Protein AF-A0A662IW12-F1 (afdb_monomer)

Radius of gyration: 34.51 Å; Cα contacts (8 Å, |Δi|>4): 141; chains: 1; bounding box: 74×24×96 Å

Mean predicted aligned error: 15.16 Å

Nearest PDB structures (foldseek):
  6fqa-assembly1_A  TM=5.306E-01  e=7.368E-01  Acinetobacter baumannii
  5axh-assembly1_A  TM=5.923E-01  e=1.176E+00  Thermoanaerobacter pseudethanolicus ATCC 33223
  8dhe-assembly1_C  TM=5.145E-01  e=1.322E+00  Tannerella forsythia
  5axg-assembly1_A  TM=5.971E-01  e=2.110E+00  Thermoanaerobacter pseudethanolicus ATCC 33223
  3wnk-assembly1_A  TM=4.575E-01  e=2.996E+00  Niallia circulans

Secondary structure (DSSP, 8-state):
-HHHHHHHHHHHHHHHHHHHHHHHHHHHHHHHHHHHHHHHHHHHS-----TT-----EEEEEE-TTS-EEEEEE--SSSPEEEEEEEEE-TTS-EEEEEEEEEEE-TT-EEEEEE-HHHHHHHHHTT-S---

Sequence (132 aa):
MTLFKELSELCLAKAVSNIIAILILIAIVLSAAVVFHYFVANYTQGPSKPKGMGVLPIDAYAITCGGGLVIYARNVEDYTMHVDTYYLLSGGGCLIMSRSVNQSVDPGGVVKVIIPQLFIRRLLATGHLTAS

Structure (mmCIF, N/CA/C/O backbone):
data_AF-A0A662IW12-F1
#
_entry.id   AF-A0A662IW12-F1
#
loop_
_atom_site.group_PDB
_atom_site.id
_atom_site.type_symbol
_atom_site.label_atom_id
_atom_site.label_alt_id
_atom_site.label_comp_id
_atom_site.label_asym_id
_atom_site.label_entity_id
_atom_site.label_seq_id
_atom_site.pdbx_PDB_ins_code
_atom_site.Cartn_x
_atom_site.Cartn_y
_atom_site.Cartn_z
_atom_site.occupancy
_atom_site.B_iso_or_equiv
_atom_site.auth_seq_id
_atom_site.auth_comp_id
_atom_site.auth_asym_id
_atom_site.auth_atom_id
_atom_site.pdbx_PDB_model_num
ATOM 1 N N . MET A 1 1 ? -46.590 11.022 72.531 1.00 58.12 1 MET A N 1
ATOM 2 C CA . MET A 1 1 ? -46.610 10.014 71.443 1.00 58.12 1 MET A CA 1
ATOM 3 C C . MET A 1 1 ? -46.443 10.640 70.051 1.00 58.12 1 MET A C 1
ATOM 5 O O . MET A 1 1 ? -45.842 10.017 69.193 1.00 58.12 1 MET A O 1
ATOM 9 N N . THR A 1 2 ? -46.885 11.883 69.836 1.00 61.09 2 THR A N 1
ATOM 10 C CA . THR A 1 2 ? -46.712 12.661 68.589 1.00 61.09 2 THR A CA 1
ATOM 11 C C . THR A 1 2 ? -45.273 13.126 68.322 1.00 61.09 2 THR A C 1
ATOM 13 O O . THR A 1 2 ? -44.799 13.037 67.198 1.00 61.09 2 THR A O 1
ATOM 16 N N . LEU A 1 3 ? -44.533 13.523 69.361 1.00 59.56 3 LEU A N 1
ATOM 17 C CA . LEU A 1 3 ? -43.172 14.078 69.244 1.00 59.56 3 LEU A CA 1
ATOM 18 C C . LEU A 1 3 ? -42.119 13.061 68.748 1.00 59.56 3 LEU A C 1
ATOM 20 O O . LEU A 1 3 ? -41.189 13.422 68.039 1.00 59.56 3 LEU A O 1
ATOM 24 N N . PHE A 1 4 ? -42.294 11.774 69.070 1.00 63.16 4 PHE A N 1
ATOM 25 C CA . PHE A 1 4 ? -41.412 10.693 68.604 1.00 63.16 4 PHE A CA 1
ATOM 26 C C . PHE A 1 4 ? -41.645 10.355 67.121 1.00 63.16 4 PHE A C 1
ATOM 28 O O . PHE A 1 4 ? -40.726 9.933 66.426 1.00 63.16 4 PHE A O 1
ATOM 35 N N . LYS A 1 5 ? -42.870 10.586 66.629 1.00 61.72 5 LYS A N 1
ATOM 36 C CA . LYS A 1 5 ? -43.257 10.355 65.235 1.00 61.72 5 LYS A CA 1
ATOM 37 C C . LYS A 1 5 ? -42.641 11.419 64.316 1.00 61.72 5 LYS A C 1
ATOM 39 O O . LYS A 1 5 ? -41.970 11.063 63.356 1.00 61.72 5 LYS A O 1
ATOM 44 N N . GLU A 1 6 ? -42.737 12.692 64.701 1.00 60.72 6 GLU A N 1
ATOM 45 C CA . GLU A 1 6 ? -42.079 13.829 64.027 1.00 60.72 6 GLU A CA 1
ATOM 46 C C . GLU A 1 6 ? -40.548 13.661 63.945 1.00 60.72 6 GLU A C 1
ATOM 48 O O . GLU A 1 6 ? -39.945 13.839 62.888 1.00 60.72 6 GLU A O 1
ATOM 53 N N . LEU A 1 7 ? -39.909 13.232 65.043 1.00 60.41 7 LEU A N 1
ATOM 54 C CA . LEU A 1 7 ? -38.463 12.968 65.077 1.00 60.41 7 LEU A CA 1
ATOM 55 C C . LEU A 1 7 ? -38.055 11.799 64.169 1.00 60.41 7 LEU A C 1
ATOM 57 O O . LEU A 1 7 ? -37.002 11.850 63.530 1.00 60.41 7 LEU A O 1
ATOM 61 N N . SER A 1 8 ? -38.887 10.754 64.098 1.00 61.28 8 SER A N 1
ATOM 62 C CA . SER A 1 8 ? -38.638 9.611 63.219 1.00 61.28 8 SER A CA 1
ATOM 63 C C . SER A 1 8 ? -38.759 9.982 61.740 1.00 61.28 8 SER A C 1
ATOM 65 O O . SER A 1 8 ? -37.897 9.586 60.959 1.00 61.28 8 SER A O 1
ATOM 67 N N . GLU A 1 9 ? -39.738 10.809 61.361 1.00 61.59 9 GLU A N 1
ATOM 68 C CA . GLU A 1 9 ? -39.915 11.244 59.970 1.00 61.59 9 GLU A CA 1
ATOM 69 C C . GLU A 1 9 ? -38.814 12.206 59.511 1.00 61.59 9 GLU A C 1
ATOM 71 O O . GLU A 1 9 ? -38.324 12.075 58.388 1.00 61.59 9 GLU A O 1
ATOM 76 N N . LEU A 1 10 ? -38.321 13.089 60.387 1.00 61.03 10 LEU A N 1
ATOM 77 C CA . LEU A 1 10 ? -37.163 13.941 60.085 1.00 61.03 10 LEU A CA 1
ATOM 78 C C . LEU A 1 10 ? -35.881 13.130 59.839 1.00 61.03 10 LEU A C 1
ATOM 80 O O . LEU A 1 10 ? -35.100 13.443 58.936 1.00 61.03 10 LEU A O 1
ATOM 84 N N . CYS A 1 11 ? -35.654 12.083 60.635 1.00 59.16 11 CYS A N 1
ATOM 85 C CA . CYS A 1 11 ? -34.485 11.217 60.489 1.00 59.16 11 CYS A CA 1
ATOM 86 C C . CYS A 1 11 ? -34.568 10.388 59.194 1.00 59.16 11 CYS A C 1
ATOM 88 O O . CYS A 1 11 ? -33.581 10.256 58.465 1.00 59.16 11 CYS A O 1
ATOM 90 N N . LEU A 1 12 ? -35.770 9.908 58.866 1.00 61.09 12 LEU A N 1
ATOM 91 C CA . LEU A 1 12 ? -36.054 9.146 57.652 1.00 61.09 12 LEU A CA 1
ATOM 92 C C . LEU A 1 12 ? -35.914 10.020 56.395 1.00 61.09 12 LEU A C 1
ATOM 94 O O . LEU A 1 12 ? -35.257 9.609 55.442 1.00 61.09 12 LEU A O 1
ATOM 98 N N . ALA A 1 13 ? -36.406 11.261 56.421 1.00 62.03 13 ALA A N 1
ATOM 99 C CA . ALA A 1 13 ? -36.228 12.225 55.333 1.00 62.03 13 ALA A CA 1
ATOM 100 C C . ALA A 1 13 ? -34.745 12.549 55.072 1.00 62.03 13 ALA A C 1
ATOM 102 O O . ALA A 1 13 ? -34.309 12.635 53.921 1.00 62.03 13 ALA A O 1
ATOM 103 N N . LYS A 1 14 ? -33.938 12.669 56.134 1.00 63.09 14 LYS A N 1
ATOM 104 C CA . LYS A 1 14 ? -32.495 12.931 56.026 1.00 63.09 14 LYS A CA 1
ATOM 105 C C . LYS A 1 14 ? -31.724 11.725 55.474 1.00 63.09 14 LYS A C 1
ATOM 107 O O . LYS A 1 14 ? -30.817 11.903 54.663 1.00 63.09 14 LYS A O 1
ATOM 112 N N . ALA A 1 15 ? -32.109 10.508 55.862 1.00 64.50 15 ALA A N 1
ATOM 113 C CA . ALA A 1 15 ? -31.533 9.273 55.332 1.00 64.50 15 ALA A CA 1
ATOM 114 C C . ALA A 1 15 ? -31.890 9.057 53.851 1.00 64.50 15 ALA A C 1
ATOM 116 O O . ALA A 1 15 ? -31.011 8.755 53.044 1.00 64.50 15 ALA A O 1
ATOM 117 N N . VAL A 1 16 ? -33.152 9.285 53.476 1.00 71.56 16 VAL A N 1
ATOM 118 C CA . VAL A 1 16 ? -33.630 9.174 52.088 1.00 71.56 16 VAL A CA 1
ATOM 119 C C . VAL A 1 16 ? -32.956 10.214 51.186 1.00 71.56 16 VAL A C 1
ATOM 121 O O . VAL A 1 16 ? -32.505 9.869 50.097 1.00 71.56 16 VAL A O 1
ATOM 124 N N . SER A 1 17 ? -32.789 11.453 51.660 1.00 76.00 17 SER A N 1
ATOM 125 C CA . SER A 1 17 ? -32.057 12.504 50.937 1.00 76.00 17 SER A CA 1
ATOM 126 C C . SER A 1 17 ? -30.603 12.111 50.646 1.00 76.00 17 SER A C 1
ATOM 128 O O . SER A 1 17 ? -30.125 12.267 49.522 1.00 76.00 17 SER A O 1
ATOM 130 N N . ASN A 1 18 ? -29.917 11.510 51.624 1.00 80.31 18 ASN A N 1
ATOM 131 C CA . ASN A 1 18 ? -28.533 11.072 51.448 1.00 80.31 18 ASN A CA 1
ATOM 132 C C . ASN A 1 18 ? -28.412 9.914 50.440 1.00 80.31 18 ASN A C 1
ATOM 134 O O . ASN A 1 18 ? -27.509 9.902 49.607 1.00 80.31 18 ASN A O 1
ATOM 138 N N . ILE A 1 19 ? -29.353 8.964 50.467 1.00 85.50 19 ILE A N 1
ATOM 139 C CA . ILE A 1 19 ? -29.391 7.847 49.511 1.00 85.50 19 ILE A CA 1
ATOM 140 C C . ILE A 1 19 ? -29.626 8.362 48.086 1.00 85.50 19 ILE A C 1
ATOM 142 O O . ILE A 1 19 ? -28.927 7.948 47.163 1.00 85.50 19 ILE A O 1
ATOM 146 N N . ILE A 1 20 ? -30.566 9.295 47.906 1.00 85.56 20 ILE A N 1
ATOM 147 C CA . ILE A 1 20 ? -30.862 9.891 46.595 1.00 85.56 20 ILE A CA 1
ATOM 148 C C . ILE A 1 20 ? -29.648 10.665 46.066 1.00 85.56 20 ILE A C 1
ATOM 150 O O . ILE A 1 20 ? -29.298 10.521 44.896 1.00 85.56 20 ILE A O 1
ATOM 154 N N . ALA A 1 21 ? -28.965 11.429 46.921 1.00 84.25 21 ALA A N 1
ATOM 155 C CA . ALA A 1 21 ? -27.759 12.161 46.540 1.00 84.25 21 ALA A CA 1
ATOM 156 C C . ALA A 1 21 ? -26.642 11.223 46.048 1.00 84.25 21 ALA A C 1
ATOM 158 O O . ALA A 1 21 ? -26.018 11.496 45.022 1.00 84.25 21 ALA A O 1
ATOM 159 N N . ILE A 1 22 ? -26.429 10.092 46.728 1.00 88.50 22 ILE A N 1
ATOM 160 C CA . ILE A 1 22 ? -25.451 9.074 46.314 1.00 88.50 22 ILE A CA 1
ATOM 161 C C . ILE A 1 22 ? -25.851 8.446 44.973 1.00 88.50 22 ILE A C 1
ATOM 163 O O . ILE A 1 22 ? -25.002 8.256 44.104 1.00 88.50 22 ILE A O 1
ATOM 167 N N . LEU A 1 23 ? -27.138 8.159 44.772 1.00 88.25 23 LEU A N 1
ATOM 168 C CA . LEU A 1 23 ? -27.630 7.558 43.530 1.00 88.25 23 LEU A CA 1
ATOM 169 C C . LEU A 1 23 ? -27.431 8.492 42.326 1.00 88.25 23 LEU A C 1
ATOM 171 O O . LEU A 1 23 ? -26.984 8.057 41.264 1.00 88.25 23 LEU A O 1
ATOM 175 N N . ILE A 1 24 ? -27.694 9.788 42.518 1.00 90.19 24 ILE A N 1
ATOM 176 C CA . ILE A 1 24 ? -27.443 10.828 41.512 1.00 90.19 24 ILE A CA 1
ATOM 177 C C . ILE A 1 24 ? -25.941 10.952 41.233 1.00 90.19 24 ILE A C 1
ATOM 179 O O . ILE A 1 24 ? -25.537 11.019 40.072 1.00 90.19 24 ILE A O 1
ATOM 183 N N . LEU A 1 25 ? -25.103 10.928 42.274 1.00 91.06 25 LEU A N 1
ATOM 184 C CA . LEU A 1 25 ? -23.648 10.982 42.124 1.00 91.06 25 LEU A CA 1
ATOM 185 C C . LEU A 1 25 ? -23.130 9.811 41.275 1.00 91.06 25 LEU A C 1
ATOM 187 O O . LEU A 1 25 ? -22.348 10.022 40.349 1.00 91.06 25 LEU A O 1
ATOM 191 N N . ILE A 1 26 ? -23.602 8.591 41.542 1.00 93.56 26 ILE A N 1
ATOM 192 C CA . ILE A 1 26 ? -23.225 7.394 40.777 1.00 93.56 26 ILE A CA 1
ATOM 193 C C . ILE A 1 26 ? -23.635 7.538 39.306 1.00 93.56 26 ILE A C 1
ATOM 195 O O . ILE A 1 26 ? -22.836 7.237 38.418 1.00 93.56 26 ILE A O 1
ATOM 199 N N . ALA A 1 27 ? -24.841 8.041 39.030 1.00 93.31 27 ALA A N 1
ATOM 200 C CA . ALA A 1 27 ? -25.311 8.254 37.661 1.00 93.31 27 ALA A CA 1
ATOM 201 C C . ALA A 1 27 ? -24.434 9.264 36.892 1.00 93.31 27 ALA A C 1
ATOM 203 O O . ALA A 1 27 ? -24.087 9.043 35.726 1.00 93.31 27 ALA A O 1
ATOM 204 N N . ILE A 1 28 ? -24.013 10.347 37.551 1.00 94.56 28 ILE A N 1
ATOM 205 C CA . ILE A 1 28 ? -23.120 11.350 36.954 1.00 94.56 28 ILE A CA 1
ATOM 206 C C . ILE A 1 28 ? -21.739 10.744 36.674 1.00 94.56 28 ILE A C 1
ATOM 208 O O . ILE A 1 28 ? -21.205 10.904 35.579 1.00 94.56 28 ILE A O 1
ATOM 212 N N . VAL A 1 29 ? -21.175 9.992 37.621 1.00 96.00 29 VAL A N 1
ATOM 213 C CA . VAL A 1 29 ? -19.861 9.353 37.442 1.00 96.00 29 VAL A CA 1
ATOM 214 C C . VAL A 1 29 ? -19.887 8.333 36.300 1.00 96.00 29 VAL A C 1
ATOM 216 O O . VAL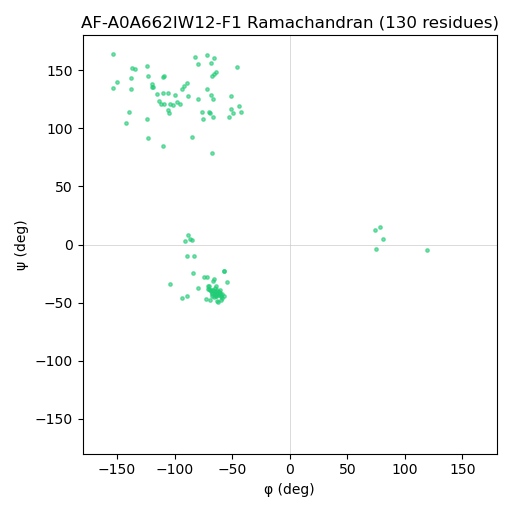 A 1 29 ? -18.975 8.319 35.475 1.00 96.00 29 VAL A O 1
ATOM 219 N N . LEU A 1 30 ? -20.941 7.519 36.200 1.00 95.62 30 LEU A N 1
ATOM 220 C CA . LEU A 1 30 ? -21.089 6.544 35.116 1.00 95.62 30 LEU A CA 1
ATOM 221 C C . LEU A 1 30 ? -21.206 7.217 33.746 1.00 95.62 30 LEU A C 1
ATOM 223 O O . LEU A 1 30 ? -20.541 6.798 32.800 1.00 95.62 30 LEU A O 1
ATOM 227 N N . SER A 1 31 ? -22.010 8.276 33.635 1.00 94.19 31 SER A N 1
ATOM 228 C CA . SER A 1 31 ? -22.150 9.008 32.370 1.00 94.19 31 SER A CA 1
ATOM 229 C C . SER A 1 31 ? -20.836 9.668 31.938 1.00 94.19 31 SER A C 1
ATOM 231 O O . SER A 1 31 ? -20.436 9.530 30.780 1.00 94.19 31 SER A O 1
ATOM 233 N N . ALA A 1 32 ? -20.108 10.289 32.871 1.00 93.50 32 ALA A N 1
ATOM 234 C CA . ALA A 1 32 ? -18.781 10.841 32.607 1.00 93.50 32 ALA A CA 1
ATOM 235 C C . ALA A 1 32 ? -17.776 9.759 32.171 1.00 93.50 32 ALA A C 1
ATOM 237 O O . ALA A 1 32 ? -17.026 9.968 31.217 1.00 93.50 32 ALA A O 1
ATOM 238 N N . ALA A 1 33 ? -17.790 8.588 32.816 1.00 94.38 33 ALA A N 1
ATOM 239 C CA . ALA A 1 33 ? -16.904 7.476 32.478 1.00 94.38 33 ALA A CA 1
ATOM 240 C C . ALA A 1 33 ? -17.141 6.948 31.053 1.00 94.38 33 ALA A C 1
ATOM 242 O O . ALA A 1 33 ? -16.178 6.686 30.331 1.00 94.38 33 ALA A O 1
ATOM 243 N N . VAL A 1 34 ? -18.402 6.841 30.619 1.00 94.00 34 VAL A N 1
ATOM 244 C CA . VAL A 1 34 ? -18.739 6.415 29.250 1.00 94.00 34 VAL A CA 1
ATOM 245 C C . VAL A 1 34 ? -18.212 7.420 28.227 1.00 94.00 34 VAL A C 1
ATOM 247 O O . VAL A 1 34 ? -17.524 7.030 27.285 1.00 94.00 34 VAL A O 1
ATOM 250 N N . VAL A 1 35 ? -18.471 8.716 28.429 1.00 93.56 35 VAL A N 1
ATOM 251 C CA . VAL A 1 35 ? -17.979 9.774 27.529 1.00 93.56 35 VAL A CA 1
ATOM 252 C C . VAL A 1 35 ? -16.451 9.761 27.455 1.00 93.56 35 VAL A C 1
ATOM 254 O O . VAL A 1 35 ? -15.882 9.820 26.363 1.00 93.56 35 VAL A O 1
ATOM 257 N N . PHE A 1 36 ? -15.780 9.620 28.600 1.00 92.88 36 PHE A N 1
ATOM 258 C CA . PHE A 1 36 ? -14.323 9.568 28.66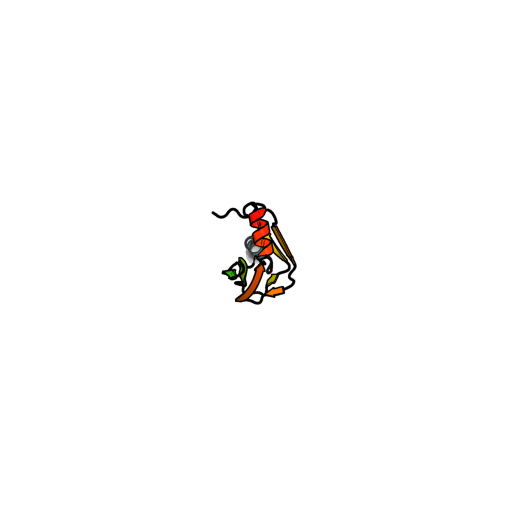0 1.00 92.88 36 PHE A CA 1
ATOM 259 C C . PHE A 1 36 ? -13.761 8.329 27.957 1.00 92.88 36 PHE A C 1
ATOM 261 O O . PHE A 1 36 ? -12.783 8.437 27.220 1.00 92.88 36 PHE A O 1
ATOM 268 N N . HIS A 1 37 ? -14.402 7.165 28.104 1.00 89.44 37 HIS A N 1
ATOM 269 C CA . HIS A 1 37 ? -14.008 5.963 27.373 1.00 89.44 37 HIS A CA 1
ATOM 270 C C . HIS A 1 37 ? -14.104 6.181 25.860 1.00 89.44 37 HIS A C 1
ATOM 272 O O . HIS A 1 37 ? -13.150 5.859 25.149 1.00 89.44 37 HIS A O 1
ATOM 278 N N . TYR A 1 38 ? -15.207 6.735 25.349 1.00 88.38 38 TYR A N 1
ATOM 279 C CA . TYR A 1 38 ? -15.326 7.017 23.915 1.00 88.38 38 TYR A CA 1
ATOM 280 C C . TYR A 1 38 ? -14.248 7.993 23.445 1.00 88.38 38 TYR A C 1
ATOM 282 O O . TYR A 1 38 ? -13.644 7.782 22.395 1.00 88.38 38 TYR A O 1
ATOM 290 N N . PHE A 1 39 ? -13.959 9.028 24.229 1.00 86.88 39 PHE A N 1
ATOM 291 C CA . PHE A 1 39 ? -12.910 9.986 23.901 1.00 86.88 39 PHE A CA 1
ATOM 292 C C . PHE A 1 39 ? -11.524 9.321 23.830 1.00 86.88 39 PHE A C 1
ATOM 294 O O . PHE A 1 39 ? -10.825 9.454 22.827 1.00 86.88 39 PHE A O 1
ATOM 301 N N . VAL A 1 40 ? -11.151 8.536 24.845 1.00 86.00 40 VAL A N 1
ATOM 302 C CA . VAL A 1 40 ? -9.858 7.832 24.895 1.00 86.00 40 VAL A CA 1
ATOM 303 C C . VAL A 1 40 ? -9.756 6.755 23.817 1.00 86.00 40 VAL A C 1
ATOM 305 O O . VAL A 1 40 ? -8.701 6.611 23.203 1.00 86.00 40 VAL A O 1
ATOM 308 N N . ALA A 1 41 ? -10.829 6.015 23.540 1.00 82.75 41 ALA A N 1
ATOM 309 C CA . ALA A 1 41 ? -10.831 4.994 22.496 1.00 82.75 41 ALA A CA 1
ATOM 310 C C . ALA A 1 41 ? -10.609 5.616 21.110 1.00 82.75 41 ALA A C 1
ATOM 312 O O . ALA A 1 41 ? -9.791 5.111 20.349 1.00 82.75 41 ALA A O 1
ATOM 313 N N . ASN A 1 42 ? -11.257 6.745 20.813 1.00 74.44 42 ASN A N 1
ATOM 314 C CA . ASN A 1 42 ? -11.053 7.460 19.551 1.00 74.44 42 ASN A CA 1
ATOM 315 C C . ASN A 1 42 ? -9.687 8.163 19.473 1.00 74.44 42 ASN A C 1
ATOM 317 O O . ASN A 1 42 ? -9.161 8.345 18.383 1.00 74.44 42 ASN A O 1
ATOM 321 N N . TYR A 1 43 ? -9.105 8.558 20.609 1.00 75.06 43 TYR A N 1
ATOM 322 C CA . TYR A 1 43 ? -7.786 9.196 20.646 1.00 75.06 43 TYR A CA 1
ATOM 323 C C . TYR A 1 43 ? -6.629 8.188 20.535 1.00 75.06 43 TYR A C 1
ATOM 325 O O . TYR A 1 43 ? -5.611 8.468 19.907 1.00 75.06 43 TYR A O 1
ATOM 333 N N . THR A 1 44 ? -6.766 7.010 21.152 1.00 73.00 44 THR A N 1
ATOM 334 C CA . THR A 1 44 ? -5.737 5.950 21.152 1.00 73.00 44 THR A CA 1
ATOM 335 C C . THR A 1 44 ? -5.790 5.064 19.914 1.00 73.00 44 THR A C 1
ATOM 337 O O . THR A 1 44 ? -4.761 4.520 19.509 1.00 73.00 44 THR A O 1
ATOM 340 N N . GLN A 1 45 ? -6.949 4.976 19.258 1.00 65.81 45 GLN A N 1
ATOM 341 C CA . GLN A 1 45 ? -7.020 4.632 17.845 1.00 65.81 45 GLN A CA 1
ATOM 342 C C . GLN A 1 45 ? -6.399 5.801 17.075 1.00 65.81 45 GLN A C 1
ATOM 344 O O . GLN A 1 45 ? -7.103 6.669 16.568 1.00 65.81 45 GLN A O 1
ATOM 349 N N . GLY A 1 46 ? -5.060 5.861 17.044 1.00 56.03 46 GLY A N 1
ATOM 350 C CA . GLY A 1 46 ? -4.320 6.811 16.215 1.00 56.03 46 GLY A CA 1
ATOM 351 C C . GLY A 1 46 ? -4.916 6.838 14.806 1.00 56.03 46 GLY A C 1
ATOM 352 O O . GLY A 1 46 ? -5.516 5.833 14.412 1.00 56.03 46 GLY A O 1
ATOM 353 N N . PRO A 1 47 ? -4.799 7.967 14.075 1.00 57.88 47 PRO A N 1
ATOM 354 C CA . PRO A 1 47 ? -5.555 8.214 12.851 1.00 57.88 47 PRO A CA 1
ATOM 355 C C . PRO A 1 47 ? -5.562 6.940 12.028 1.00 57.88 47 PRO A C 1
ATOM 357 O O . PRO A 1 47 ? -4.490 6.461 11.645 1.00 57.88 47 PRO A O 1
ATOM 360 N N . SER A 1 48 ? -6.747 6.340 11.864 1.00 56.47 48 SER A N 1
ATOM 361 C CA . SER A 1 48 ? -6.910 5.162 11.023 1.00 56.47 48 SER A CA 1
ATOM 362 C C .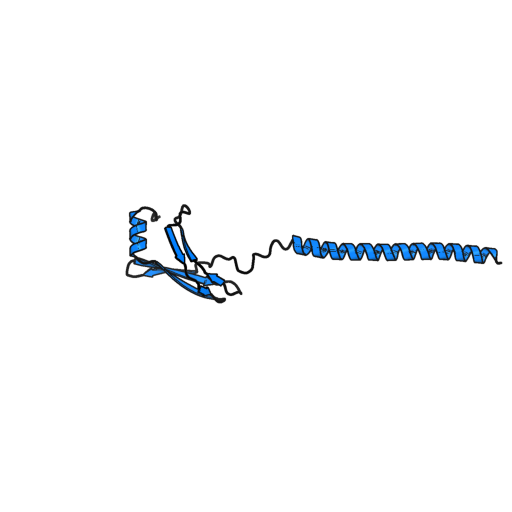 SER A 1 48 ? -6.218 5.548 9.731 1.00 56.47 48 SER A C 1
ATOM 364 O O . SER A 1 48 ? -6.636 6.545 9.136 1.00 56.47 48 SER A O 1
ATOM 366 N N . LYS A 1 49 ? -5.096 4.890 9.378 1.00 52.62 49 LYS A N 1
ATOM 367 C CA . LYS A 1 49 ? -4.374 5.214 8.139 1.00 52.62 49 LYS A CA 1
ATOM 368 C C . LYS A 1 49 ? -5.461 5.358 7.085 1.00 52.62 49 LYS A C 1
ATOM 370 O O . LYS A 1 49 ? -6.246 4.409 6.978 1.00 52.62 49 LYS A O 1
ATOM 375 N N . PRO A 1 50 ? -5.621 6.533 6.447 1.00 56.16 50 PRO A N 1
ATOM 376 C CA . PRO A 1 50 ? -6.770 6.764 5.592 1.00 56.16 50 PRO A CA 1
ATOM 377 C C . PRO A 1 50 ? -6.833 5.587 4.627 1.00 56.16 50 PRO A C 1
ATOM 379 O O . PRO A 1 50 ? -5.854 5.331 3.923 1.00 56.16 50 PRO A O 1
ATOM 382 N N . LYS A 1 51 ? -7.916 4.796 4.704 1.00 52.34 51 LYS A N 1
ATOM 383 C CA . LYS A 1 51 ? -8.120 3.639 3.827 1.00 52.34 51 LYS A CA 1
ATOM 384 C C . LYS A 1 51 ? -7.949 4.164 2.404 1.00 52.34 51 LYS A C 1
ATOM 386 O O . LYS A 1 51 ? -8.753 4.985 1.974 1.00 52.34 51 LYS A O 1
ATOM 391 N N . GLY A 1 52 ? -6.862 3.783 1.734 1.00 53.06 52 GLY A N 1
ATOM 392 C CA . GLY A 1 52 ? -6.518 4.303 0.408 1.00 53.06 52 GLY A CA 1
ATOM 393 C C . GLY A 1 52 ? -5.186 5.047 0.277 1.00 53.06 52 GLY A C 1
ATOM 394 O O . GLY A 1 52 ? -4.824 5.372 -0.847 1.00 53.06 52 GLY A O 1
ATOM 395 N N . MET A 1 53 ? -4.422 5.291 1.350 1.00 56.81 53 MET A N 1
ATOM 396 C CA . MET A 1 53 ? -3.067 5.856 1.235 1.00 56.81 53 MET A CA 1
ATOM 397 C C . MET A 1 53 ? -2.013 4.803 1.599 1.00 56.81 53 MET A C 1
ATOM 399 O O . MET A 1 53 ? -1.565 4.700 2.741 1.00 56.81 53 MET A O 1
ATOM 403 N N . GLY A 1 54 ? -1.650 3.989 0.610 1.00 64.56 54 GLY A N 1
ATOM 404 C CA . GLY A 1 54 ? -0.652 2.927 0.726 1.00 64.56 54 GLY A CA 1
ATOM 405 C C . GLY A 1 54 ? 0.275 2.907 -0.486 1.00 64.56 54 GLY A C 1
ATOM 406 O O . GLY A 1 54 ? -0.108 3.308 -1.583 1.00 64.56 54 GLY A O 1
ATOM 407 N N . VAL A 1 55 ? 1.510 2.449 -0.289 1.00 74.81 55 VAL A N 1
ATOM 408 C CA . VAL A 1 55 ? 2.435 2.161 -1.392 1.00 74.81 55 VAL A CA 1
ATOM 409 C C . VAL A 1 55 ? 2.189 0.723 -1.824 1.00 74.81 55 VAL A C 1
ATOM 411 O O . VAL A 1 55 ? 2.205 -0.168 -0.981 1.00 74.81 55 VAL A O 1
ATOM 414 N N . LEU A 1 56 ? 1.969 0.491 -3.119 1.00 82.56 56 LEU A N 1
ATOM 415 C CA . LEU A 1 56 ? 1.802 -0.858 -3.656 1.00 82.56 56 LEU A CA 1
ATOM 416 C C . LEU A 1 56 ? 3.156 -1.596 -3.580 1.00 82.56 56 LEU A C 1
ATOM 418 O O . LEU A 1 56 ? 4.097 -1.175 -4.263 1.00 82.56 56 LEU A O 1
ATOM 422 N N . PRO A 1 57 ? 3.304 -2.647 -2.752 1.00 83.88 57 PRO A N 1
ATOM 423 C CA . PRO A 1 57 ? 4.589 -3.309 -2.576 1.00 83.88 57 PRO A CA 1
ATOM 424 C C . PRO A 1 57 ? 5.030 -4.031 -3.854 1.00 83.88 57 PRO A C 1
ATOM 426 O O . PRO A 1 57 ? 4.221 -4.582 -4.607 1.00 83.88 57 PRO A O 1
ATOM 429 N N . ILE A 1 58 ? 6.344 -4.028 -4.086 1.00 87.06 58 ILE A N 1
ATOM 430 C CA . ILE A 1 58 ? 6.974 -4.749 -5.193 1.00 87.06 58 ILE A CA 1
ATOM 431 C C . ILE A 1 58 ? 7.107 -6.219 -4.793 1.00 87.06 58 ILE A C 1
ATOM 433 O O . ILE A 1 58 ? 7.700 -6.531 -3.765 1.00 87.06 58 ILE A O 1
ATOM 437 N N . ASP A 1 59 ? 6.567 -7.100 -5.628 1.00 88.31 59 ASP A N 1
ATOM 438 C CA . ASP A 1 59 ? 6.578 -8.553 -5.443 1.00 88.31 59 ASP A CA 1
ATOM 439 C C . ASP A 1 59 ? 7.784 -9.175 -6.164 1.00 88.31 59 ASP A C 1
ATOM 441 O O . ASP A 1 59 ? 8.539 -9.966 -5.604 1.00 88.31 59 ASP A O 1
ATOM 445 N N . ALA A 1 60 ? 8.024 -8.762 -7.413 1.00 88.00 60 ALA A N 1
ATOM 446 C CA . ALA A 1 60 ? 9.125 -9.277 -8.218 1.00 88.00 60 ALA A CA 1
ATOM 447 C C . ALA A 1 60 ? 9.587 -8.276 -9.281 1.00 88.00 60 ALA A C 1
ATOM 449 O O . ALA A 1 60 ? 8.867 -7.348 -9.654 1.00 88.00 60 ALA A O 1
ATOM 450 N N . TYR A 1 61 ? 10.773 -8.510 -9.839 1.00 89.56 61 TYR A N 1
ATOM 451 C CA . TYR A 1 61 ? 11.249 -7.826 -11.036 1.00 89.56 61 TYR A CA 1
ATOM 452 C C . TYR A 1 61 ? 11.857 -8.824 -1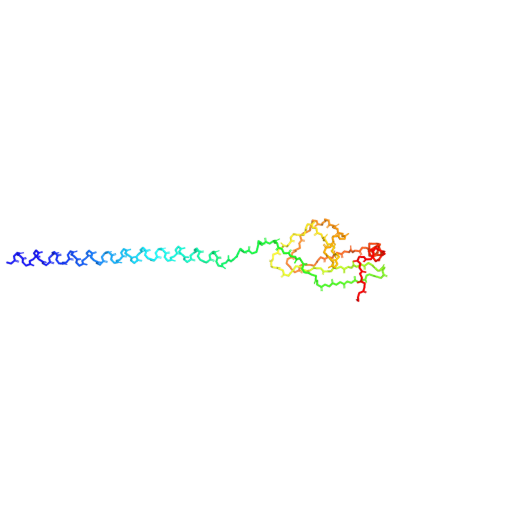2.025 1.00 89.56 61 TYR A C 1
ATOM 454 O O . TYR A 1 61 ? 12.372 -9.871 -11.641 1.00 89.56 61 TYR A O 1
ATOM 462 N N . ALA A 1 62 ? 11.787 -8.503 -13.314 1.00 88.00 62 ALA A N 1
ATOM 463 C CA . ALA A 1 62 ? 12.364 -9.297 -14.388 1.00 88.00 62 ALA A CA 1
ATOM 464 C C . ALA A 1 62 ? 13.044 -8.391 -15.415 1.00 88.00 62 ALA A C 1
ATOM 466 O O . ALA A 1 62 ? 12.546 -7.313 -15.740 1.00 88.00 62 ALA A O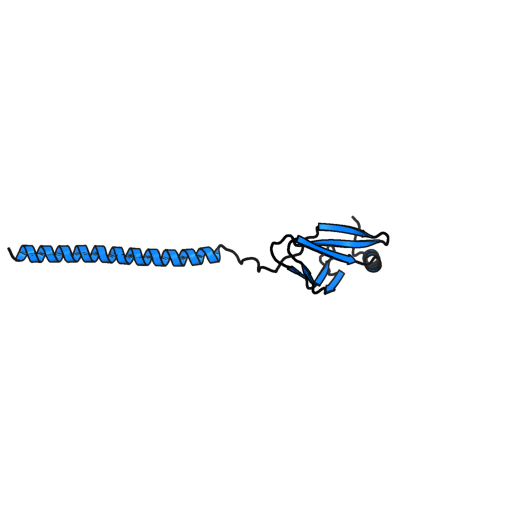 1
ATOM 467 N N . ILE A 1 63 ? 14.166 -8.851 -15.961 1.00 85.44 63 ILE A N 1
ATOM 468 C CA . ILE A 1 63 ? 14.867 -8.173 -17.050 1.00 85.44 63 ILE A CA 1
ATOM 469 C C . ILE A 1 63 ? 14.456 -8.851 -18.356 1.00 85.44 63 ILE A C 1
ATOM 471 O O . ILE A 1 63 ? 14.592 -10.061 -18.521 1.00 85.44 63 ILE A O 1
ATOM 475 N N . THR A 1 64 ? 13.913 -8.075 -19.287 1.00 85.81 64 THR A N 1
ATOM 476 C CA . THR A 1 64 ? 13.567 -8.557 -20.631 1.00 85.81 64 THR A CA 1
ATOM 477 C C . THR A 1 64 ? 14.832 -8.874 -21.430 1.00 85.81 64 THR A C 1
ATOM 479 O O . THR A 1 64 ? 15.876 -8.270 -21.200 1.00 85.81 64 THR A O 1
ATOM 482 N N . CYS A 1 65 ? 14.744 -9.747 -22.439 1.00 77.69 65 CYS A N 1
ATOM 483 C CA . CYS A 1 65 ? 15.886 -10.086 -23.303 1.00 77.69 65 CYS A CA 1
ATOM 484 C C . CYS A 1 65 ? 16.513 -8.863 -24.004 1.00 77.69 65 CYS A C 1
ATOM 486 O O . CYS A 1 65 ? 17.680 -8.895 -24.375 1.00 77.69 65 CYS A O 1
ATOM 488 N N . GLY A 1 66 ? 15.752 -7.773 -24.161 1.00 77.06 66 GLY A N 1
ATOM 489 C CA . GLY A 1 66 ? 16.240 -6.492 -24.674 1.00 77.06 66 GLY A CA 1
ATOM 490 C C . GLY A 1 66 ? 16.841 -5.560 -23.614 1.00 77.06 66 GLY A C 1
ATOM 491 O O . GLY A 1 66 ? 17.146 -4.422 -23.934 1.00 77.06 66 GLY A O 1
ATOM 492 N N . GLY A 1 67 ? 16.971 -5.973 -22.353 1.00 79.19 67 GLY A N 1
ATOM 493 C CA . GLY A 1 67 ? 17.518 -5.142 -21.272 1.00 79.19 67 GLY A CA 1
ATOM 494 C C . GLY A 1 67 ? 16.551 -4.098 -20.697 1.00 79.19 67 GLY A C 1
ATOM 495 O O . GLY A 1 67 ? 16.983 -3.166 -20.029 1.00 79.19 67 GLY A O 1
ATOM 496 N N . GLY A 1 68 ? 15.249 -4.214 -20.972 1.00 84.75 68 GLY A N 1
ATOM 497 C CA . GLY A 1 68 ? 14.193 -3.475 -20.266 1.00 84.75 68 GLY A CA 1
ATOM 498 C C . GLY A 1 68 ? 13.854 -4.120 -18.919 1.00 84.75 68 GLY A C 1
ATOM 499 O O . GLY A 1 68 ? 14.033 -5.328 -18.771 1.00 84.75 68 GLY A O 1
ATOM 500 N N . LEU A 1 69 ? 13.328 -3.346 -17.969 1.00 87.19 69 LEU A N 1
ATOM 501 C CA . LEU A 1 69 ? 12.957 -3.805 -16.626 1.00 87.19 69 LEU A CA 1
ATOM 502 C C . LEU A 1 69 ? 11.435 -3.916 -16.517 1.00 87.19 69 LEU A C 1
ATOM 504 O O . LEU A 1 69 ? 10.712 -2.984 -16.864 1.00 87.19 69 LEU A O 1
ATOM 508 N N . VAL A 1 70 ? 10.949 -5.047 -16.022 1.00 90.50 70 VAL A N 1
ATOM 509 C CA . VAL A 1 70 ? 9.540 -5.275 -15.697 1.00 90.50 70 VAL A CA 1
ATOM 510 C C . VAL A 1 70 ? 9.432 -5.435 -14.194 1.00 90.50 70 VAL A C 1
ATOM 512 O O . VAL A 1 70 ? 10.091 -6.298 -13.624 1.00 90.50 70 VAL A O 1
ATOM 515 N N . ILE A 1 71 ? 8.605 -4.614 -13.561 1.00 89.94 71 ILE A N 1
ATOM 516 C CA . ILE A 1 71 ? 8.349 -4.658 -12.123 1.00 89.94 71 ILE A CA 1
ATOM 517 C C . ILE A 1 71 ? 6.922 -5.154 -11.919 1.00 89.94 71 ILE A C 1
ATOM 519 O O . ILE A 1 71 ? 5.989 -4.650 -12.548 1.00 89.94 71 ILE A O 1
ATOM 523 N N . TYR A 1 72 ? 6.766 -6.146 -11.052 1.00 91.44 72 TYR A N 1
ATOM 524 C CA . TYR A 1 72 ? 5.491 -6.701 -10.630 1.00 91.44 72 TYR A CA 1
ATOM 525 C C . TYR A 1 72 ? 5.188 -6.182 -9.231 1.00 91.44 72 TYR A C 1
ATOM 527 O O . TYR A 1 72 ? 5.971 -6.400 -8.307 1.00 91.44 72 TYR A O 1
ATOM 535 N N . ALA A 1 73 ? 4.064 -5.495 -9.081 1.00 91.00 73 ALA A N 1
ATOM 536 C CA . ALA A 1 73 ? 3.583 -5.006 -7.796 1.00 91.00 73 ALA A CA 1
ATOM 537 C C . ALA A 1 73 ? 2.219 -5.628 -7.502 1.00 91.00 73 ALA A C 1
ATOM 539 O O . ALA A 1 73 ? 1.394 -5.752 -8.412 1.00 91.00 73 ALA A O 1
ATOM 540 N N . ARG A 1 74 ? 1.992 -6.042 -6.255 1.00 90.75 74 ARG A N 1
ATOM 541 C CA . ARG A 1 74 ? 0.770 -6.746 -5.847 1.00 90.75 74 ARG A CA 1
ATOM 542 C C . ARG A 1 74 ? 0.039 -5.961 -4.773 1.00 90.75 74 ARG A C 1
ATOM 544 O O . ARG A 1 74 ? 0.657 -5.509 -3.813 1.00 90.75 74 ARG A O 1
ATOM 551 N N . ASN A 1 75 ? -1.278 -5.853 -4.910 1.00 91.06 75 ASN A N 1
ATOM 552 C CA . ASN A 1 75 ? -2.114 -5.359 -3.830 1.00 91.06 75 ASN A CA 1
ATOM 553 C C . ASN A 1 75 ? -2.261 -6.450 -2.761 1.00 91.06 75 ASN A C 1
ATOM 555 O O . ASN A 1 75 ? -2.908 -7.469 -2.995 1.00 91.06 75 ASN A O 1
ATOM 559 N N . VAL A 1 76 ? -1.611 -6.254 -1.617 1.00 88.19 76 VAL A N 1
ATOM 560 C CA . VAL A 1 76 ? -1.691 -7.156 -0.454 1.00 88.19 76 VAL A CA 1
ATOM 561 C C . VAL A 1 76 ? -2.831 -6.792 0.493 1.00 88.19 76 VAL A C 1
ATOM 563 O O . VAL A 1 76 ? -3.119 -7.546 1.417 1.00 88.19 76 VAL A O 1
ATOM 566 N N . GLU A 1 77 ? -3.457 -5.639 0.273 1.00 86.56 77 GLU A N 1
ATOM 567 C CA . GLU A 1 77 ? -4.516 -5.118 1.119 1.00 86.56 77 GLU A CA 1
ATOM 568 C C . GLU A 1 77 ? -5.868 -5.751 0.765 1.00 86.56 77 GLU A C 1
ATOM 570 O O . GLU A 1 77 ? -6.074 -6.295 -0.324 1.00 86.56 77 GLU A O 1
ATOM 575 N N . ASP A 1 78 ? -6.814 -5.651 1.694 1.00 86.50 78 ASP A N 1
ATOM 576 C CA . ASP A 1 78 ? -8.182 -6.159 1.567 1.00 86.50 78 ASP A CA 1
ATOM 577 C C . ASP A 1 78 ? -9.137 -5.182 0.851 1.00 86.50 78 ASP A C 1
ATOM 579 O O . ASP A 1 78 ? -10.328 -5.462 0.707 1.00 86.50 78 ASP A O 1
ATOM 583 N N . TYR A 1 79 ? -8.624 -4.048 0.364 1.00 84.88 79 TYR A N 1
ATOM 584 C CA . TYR A 1 79 ? -9.371 -3.027 -0.373 1.00 84.88 79 TYR A CA 1
ATOM 585 C C . TYR A 1 79 ? -8.751 -2.734 -1.745 1.00 84.88 79 TYR A C 1
ATOM 587 O O . TYR A 1 79 ? -7.549 -2.890 -1.953 1.00 84.88 79 TYR A O 1
ATOM 595 N N . THR A 1 80 ? -9.572 -2.280 -2.697 1.00 86.75 80 THR A N 1
ATOM 596 C CA . THR A 1 80 ? -9.106 -1.856 -4.026 1.00 86.75 80 THR A CA 1
ATOM 597 C C . THR A 1 80 ? -8.245 -0.597 -3.909 1.00 86.75 80 THR A C 1
ATOM 599 O O . THR A 1 80 ? -8.680 0.418 -3.361 1.00 86.75 80 THR A O 1
ATOM 602 N N . MET A 1 81 ? -7.022 -0.649 -4.439 1.00 88.00 81 MET A N 1
ATOM 603 C CA . MET A 1 81 ? -6.107 0.492 -4.485 1.00 88.00 81 MET A CA 1
ATOM 604 C C . MET A 1 81 ? -6.240 1.227 -5.816 1.00 88.00 81 MET A C 1
ATOM 606 O O . MET A 1 81 ? -6.211 0.607 -6.878 1.00 88.00 81 MET A O 1
ATOM 610 N N . HIS A 1 82 ? -6.327 2.553 -5.769 1.00 88.62 82 HIS A N 1
ATOM 611 C CA . HIS A 1 82 ? -6.197 3.392 -6.954 1.00 88.62 82 HIS A CA 1
ATOM 612 C C . HIS A 1 82 ? -4.757 3.869 -7.075 1.00 88.62 82 HIS A C 1
ATOM 614 O O . HIS A 1 82 ? -4.210 4.493 -6.168 1.00 88.62 82 HIS A O 1
ATOM 620 N N . VAL A 1 83 ? -4.133 3.529 -8.195 1.00 88.44 83 VAL A N 1
ATOM 621 C CA . VAL A 1 83 ? -2.826 4.041 -8.575 1.00 88.44 83 VAL A CA 1
ATOM 622 C C . VAL A 1 83 ? -3.071 5.157 -9.575 1.00 88.44 83 VAL A C 1
ATOM 624 O O . VAL A 1 83 ? -3.792 4.942 -10.543 1.00 88.44 83 VAL A O 1
ATOM 627 N N . ASP A 1 84 ? -2.477 6.324 -9.328 1.00 88.44 84 ASP A N 1
ATOM 628 C CA . ASP A 1 84 ? -2.554 7.481 -10.230 1.00 88.44 84 ASP A CA 1
ATOM 629 C C . ASP A 1 84 ? -1.261 7.688 -11.017 1.00 88.44 84 ASP A C 1
ATOM 631 O O . ASP A 1 84 ? -1.258 8.203 -12.139 1.00 88.44 84 ASP A O 1
ATOM 635 N N . THR A 1 85 ? -0.119 7.381 -10.396 1.00 87.00 85 THR A N 1
ATOM 636 C CA . THR A 1 85 ? 1.209 7.646 -10.953 1.00 87.00 85 THR A CA 1
ATOM 637 C C . THR A 1 85 ? 2.245 6.677 -10.401 1.00 87.00 85 THR A C 1
ATOM 639 O O . THR A 1 85 ? 2.335 6.456 -9.196 1.00 87.00 85 THR A O 1
ATOM 642 N N . TYR A 1 86 ? 3.077 6.147 -11.295 1.00 88.06 86 TYR A N 1
ATOM 643 C CA . TYR A 1 86 ? 4.309 5.453 -10.945 1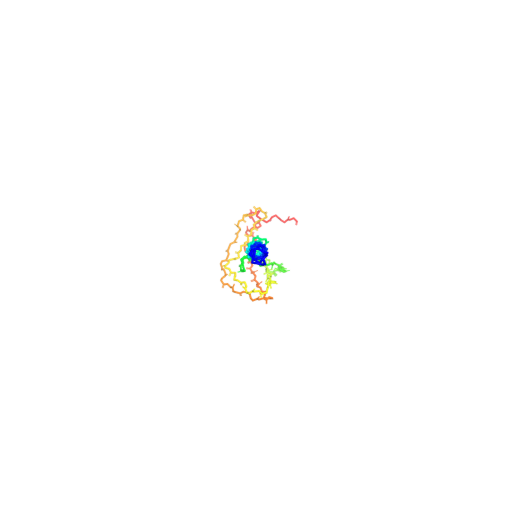.00 88.06 86 TYR A CA 1
ATOM 644 C C . TYR A 1 86 ? 5.479 6.425 -10.929 1.00 88.06 86 TYR A C 1
ATOM 646 O O . TYR A 1 86 ? 5.648 7.210 -11.865 1.00 88.06 86 TYR A O 1
ATOM 654 N N . TYR A 1 87 ? 6.321 6.308 -9.907 1.00 87.25 87 TYR A N 1
ATOM 655 C CA . TYR A 1 87 ? 7.553 7.071 -9.768 1.00 87.25 87 TYR A CA 1
ATOM 656 C C . TYR A 1 87 ? 8.747 6.119 -9.740 1.00 87.25 87 TYR A C 1
ATOM 658 O O . TYR A 1 87 ? 8.721 5.097 -9.057 1.00 87.25 87 TYR A O 1
ATOM 666 N N . LEU A 1 88 ? 9.799 6.469 -10.472 1.00 85.81 88 LEU A N 1
ATOM 667 C CA . LEU A 1 88 ? 11.112 5.850 -10.366 1.00 85.81 88 LEU A CA 1
ATOM 668 C C . LEU A 1 88 ? 12.048 6.861 -9.713 1.00 85.81 88 LEU A C 1
ATOM 670 O O . LEU A 1 88 ? 12.231 7.963 -10.232 1.00 85.81 88 LEU A O 1
ATOM 674 N N . LEU A 1 89 ? 12.627 6.480 -8.581 1.00 84.38 89 LEU A N 1
ATOM 675 C CA . LEU A 1 89 ? 13.535 7.312 -7.801 1.00 84.38 89 LEU A CA 1
ATOM 676 C C . LEU A 1 89 ? 14.957 6.744 -7.900 1.00 84.38 89 LEU A C 1
ATOM 678 O O . LEU A 1 89 ? 15.144 5.529 -7.954 1.00 84.38 89 LEU A O 1
ATOM 682 N N . SER A 1 90 ? 15.958 7.621 -7.929 1.00 79.88 90 SER A N 1
ATOM 683 C CA . SER A 1 90 ? 17.364 7.245 -7.741 1.00 79.88 90 SER A CA 1
ATOM 684 C C . SER A 1 90 ? 17.619 6.877 -6.274 1.00 79.88 90 SER A C 1
ATOM 686 O O . SER A 1 90 ? 16.857 7.281 -5.396 1.00 79.88 90 SER A O 1
ATOM 688 N N . GLY A 1 91 ? 18.731 6.193 -5.981 1.00 74.62 91 GLY A N 1
ATOM 689 C CA . GLY A 1 91 ? 19.134 5.856 -4.606 1.00 74.62 91 GLY A CA 1
ATOM 690 C C . GLY A 1 91 ? 19.280 7.072 -3.676 1.00 74.62 91 GLY A C 1
ATOM 691 O O . GLY A 1 91 ? 19.121 6.938 -2.470 1.00 74.62 91 GLY A O 1
ATOM 692 N N . GLY A 1 92 ? 19.504 8.270 -4.231 1.00 76.69 92 GLY A N 1
ATOM 693 C CA . GLY A 1 92 ? 19.514 9.541 -3.493 1.00 76.69 92 GLY A CA 1
ATOM 694 C C . GLY A 1 92 ? 18.153 10.244 -3.367 1.00 76.69 92 GLY A C 1
ATOM 695 O O . GLY A 1 92 ? 18.115 11.404 -2.973 1.00 76.69 92 GLY A O 1
ATOM 696 N N . GLY A 1 93 ? 17.046 9.607 -3.763 1.00 76.38 93 GLY A N 1
ATOM 697 C CA . GLY A 1 93 ? 15.695 10.186 -3.698 1.00 76.38 93 GLY A CA 1
ATOM 698 C C . GLY A 1 93 ? 15.334 11.145 -4.841 1.00 76.38 93 GLY A C 1
ATOM 699 O O . GLY A 1 93 ? 14.249 11.719 -4.839 1.00 76.38 93 GLY A O 1
ATOM 700 N N . CYS A 1 94 ? 16.206 11.316 -5.839 1.00 80.56 94 CYS A N 1
ATOM 701 C CA . CYS A 1 94 ? 15.916 12.138 -7.017 1.00 80.56 94 CYS A CA 1
ATOM 702 C C . CYS A 1 94 ? 14.894 11.449 -7.936 1.00 80.56 94 CYS A C 1
ATOM 704 O O . CYS A 1 94 ? 15.049 10.266 -8.248 1.00 80.56 94 CYS A O 1
ATOM 706 N N . LEU A 1 95 ? 13.883 12.186 -8.405 1.00 83.25 95 LEU A N 1
ATOM 707 C CA . LEU A 1 95 ? 12.905 11.683 -9.368 1.00 83.25 95 LEU A CA 1
ATOM 708 C C . LEU A 1 95 ? 13.545 11.494 -10.743 1.00 83.25 95 LEU A C 1
ATOM 710 O O . LEU A 1 95 ? 13.917 12.451 -11.413 1.00 83.25 95 LEU A O 1
ATOM 714 N N . ILE A 1 96 ? 13.621 10.238 -11.168 1.00 83.62 96 ILE A N 1
ATOM 715 C CA . ILE A 1 96 ? 14.161 9.843 -12.464 1.00 83.62 96 ILE A CA 1
ATOM 716 C C . ILE A 1 96 ? 13.064 9.823 -13.534 1.00 83.62 96 ILE A C 1
ATOM 718 O O . ILE A 1 96 ? 13.275 10.248 -14.669 1.00 83.62 96 ILE A O 1
ATOM 722 N N . MET A 1 97 ? 11.903 9.264 -13.195 1.00 84.25 97 MET A N 1
ATOM 723 C CA . MET A 1 97 ? 10.799 9.082 -14.133 1.00 84.25 97 MET A CA 1
ATOM 724 C C . MET A 1 97 ? 9.478 9.131 -13.381 1.00 84.25 97 MET A C 1
ATOM 726 O O . MET A 1 97 ? 9.347 8.529 -12.318 1.00 84.25 97 MET A O 1
ATOM 730 N N . SER A 1 98 ? 8.482 9.781 -13.971 1.00 87.69 98 SER A N 1
ATOM 731 C CA . SER A 1 98 ? 7.090 9.657 -13.562 1.00 87.69 98 SER A CA 1
ATOM 732 C C . SER A 1 98 ? 6.241 9.202 -14.742 1.00 87.69 98 SER A C 1
ATOM 734 O O . SER A 1 98 ? 6.499 9.548 -15.898 1.00 87.69 98 SER A O 1
ATOM 736 N N . ARG A 1 99 ? 5.228 8.389 -14.458 1.00 86.75 99 ARG A N 1
ATOM 737 C CA . ARG A 1 99 ? 4.237 7.967 -15.444 1.00 86.75 99 ARG A CA 1
ATOM 738 C C . ARG A 1 99 ? 2.872 7.962 -14.789 1.00 86.75 99 ARG A C 1
ATOM 740 O O . ARG A 1 99 ? 2.632 7.137 -13.914 1.00 86.75 99 ARG A O 1
ATOM 747 N N . SER A 1 100 ? 1.984 8.846 -15.235 1.00 86.50 100 SER A N 1
ATOM 748 C CA . SER A 1 100 ? 0.589 8.787 -14.809 1.00 86.50 100 SER A CA 1
ATOM 749 C C . SER A 1 100 ? -0.071 7.545 -15.400 1.00 86.50 100 SER A C 1
ATOM 751 O O . SER A 1 100 ? 0.050 7.263 -16.596 1.00 86.50 100 SER A O 1
ATOM 753 N N . VAL A 1 101 ? -0.708 6.772 -14.534 1.00 83.56 101 VAL A N 1
ATOM 754 C CA . VAL A 1 101 ? -1.447 5.560 -14.858 1.00 83.56 101 VAL A CA 1
ATOM 755 C C . VAL A 1 101 ? -2.649 5.601 -13.945 1.00 83.56 101 VAL A C 1
ATOM 757 O O . VAL A 1 101 ? -2.475 5.393 -12.761 1.00 83.56 101 VAL A O 1
ATOM 760 N N . ASN A 1 102 ? -3.823 5.932 -14.475 1.00 87.81 102 ASN A N 1
ATOM 761 C CA . ASN A 1 102 ? -5.074 5.905 -13.724 1.00 87.81 102 ASN A CA 1
ATOM 762 C C . ASN A 1 102 ? -5.618 4.472 -13.768 1.00 87.81 102 ASN A C 1
ATOM 764 O O . ASN A 1 102 ? -6.254 4.079 -14.750 1.00 87.81 102 ASN A O 1
ATOM 768 N N . GLN A 1 103 ? -5.270 3.666 -12.766 1.00 89.62 103 GLN A N 1
ATOM 769 C CA . GLN A 1 103 ? -5.615 2.247 -12.719 1.00 89.62 103 GLN A CA 1
ATOM 770 C C . GLN A 1 103 ? -6.068 1.833 -11.319 1.00 89.62 103 GLN A C 1
ATOM 772 O O . GLN A 1 103 ? -5.415 2.128 -10.322 1.00 89.62 103 GLN A O 1
ATOM 777 N N . SER A 1 104 ? -7.168 1.086 -11.254 1.00 90.19 104 SER A N 1
ATOM 778 C CA . SER A 1 104 ? -7.610 0.392 -10.046 1.00 90.19 104 SER A CA 1
ATOM 779 C C . SER A 1 104 ? -7.001 -1.008 -9.966 1.00 90.19 104 SER A C 1
ATOM 781 O O . SER A 1 104 ? -6.923 -1.724 -10.969 1.00 90.19 104 SER A O 1
ATOM 783 N N . VAL A 1 105 ? -6.581 -1.402 -8.768 1.00 90.06 105 VAL A N 1
ATOM 784 C CA . VAL A 1 105 ? -5.983 -2.705 -8.471 1.00 90.06 105 VAL A CA 1
ATOM 785 C C . VAL A 1 105 ? -6.787 -3.363 -7.365 1.00 90.06 105 VAL A C 1
ATOM 787 O O . VAL A 1 105 ? -6.732 -2.942 -6.209 1.00 90.06 105 VAL A O 1
ATOM 790 N N . ASP A 1 106 ? -7.537 -4.397 -7.721 1.00 92.19 106 ASP A N 1
ATOM 791 C CA . ASP A 1 106 ? -8.340 -5.154 -6.763 1.00 92.19 106 ASP A CA 1
ATOM 792 C C . ASP A 1 106 ? -7.465 -5.899 -5.740 1.00 92.19 106 ASP A C 1
ATOM 794 O O . ASP A 1 106 ? -6.270 -6.106 -5.991 1.00 92.19 106 ASP A O 1
ATOM 798 N N . PRO A 1 107 ? -8.024 -6.303 -4.584 1.00 90.81 107 PRO A N 1
ATOM 799 C CA . PRO A 1 107 ? -7.318 -7.114 -3.592 1.00 90.81 107 PRO A CA 1
ATOM 800 C C . PRO A 1 107 ? -6.679 -8.360 -4.220 1.00 90.81 107 PRO A C 1
ATOM 802 O O . PRO A 1 107 ? -7.330 -9.109 -4.949 1.00 90.81 107 PRO A O 1
ATOM 805 N N . GLY A 1 108 ? -5.384 -8.576 -3.977 1.00 88.19 108 GLY A N 1
ATOM 806 C CA . GLY A 1 108 ? -4.609 -9.666 -4.585 1.00 88.19 108 GLY A CA 1
ATOM 807 C C . GLY A 1 108 ? -4.229 -9.456 -6.059 1.00 88.19 108 GLY A C 1
ATOM 808 O O . GLY A 1 108 ? -3.500 -10.276 -6.624 1.00 88.19 108 GLY A O 1
ATOM 809 N N . GLY A 1 109 ? -4.680 -8.366 -6.685 1.00 90.12 109 GLY A N 1
ATOM 810 C CA . GLY A 1 109 ? -4.361 -8.011 -8.063 1.00 90.12 109 GLY A CA 1
ATOM 811 C C . GLY A 1 109 ? -2.880 -7.675 -8.254 1.00 90.12 109 GLY A C 1
ATOM 812 O O . GLY A 1 109 ? -2.230 -7.111 -7.372 1.00 90.12 109 GLY A O 1
ATOM 813 N N . VAL A 1 110 ? -2.344 -8.011 -9.431 1.00 90.00 110 VAL A N 1
ATOM 814 C CA . VAL A 1 110 ? -0.946 -7.749 -9.806 1.00 90.00 110 VAL A CA 1
ATOM 815 C C . VAL A 1 110 ? -0.899 -6.762 -10.962 1.00 90.00 110 VAL A C 1
ATOM 817 O O . VAL A 1 110 ? -1.525 -6.980 -12.001 1.00 90.00 110 VAL A O 1
ATOM 820 N N . VAL A 1 111 ? -0.093 -5.713 -10.816 1.00 91.31 111 VAL A N 1
ATOM 821 C CA . VAL A 1 111 ? 0.191 -4.755 -11.884 1.00 91.31 111 VAL A CA 1
ATOM 822 C C . VAL A 1 111 ? 1.619 -4.910 -12.380 1.00 91.31 111 VAL A C 1
ATOM 824 O O . VAL A 1 111 ? 2.537 -5.221 -11.621 1.00 91.31 111 VAL A O 1
ATOM 827 N N . LYS A 1 112 ? 1.795 -4.691 -13.684 1.00 89.69 112 LYS A N 1
ATOM 828 C CA . LYS A 1 112 ? 3.082 -4.763 -14.369 1.00 89.69 112 LYS A CA 1
ATOM 829 C C . LYS A 1 112 ? 3.491 -3.372 -14.826 1.00 89.69 112 LYS A C 1
ATOM 831 O O . LYS A 1 112 ? 2.803 -2.758 -15.640 1.00 89.69 112 LYS A O 1
ATOM 836 N N . VAL A 1 113 ? 4.643 -2.910 -14.361 1.00 88.19 113 VAL A N 1
ATOM 837 C CA . VAL A 1 113 ? 5.261 -1.666 -14.822 1.00 88.19 113 VAL A CA 1
ATOM 838 C C . VAL A 1 113 ? 6.435 -2.025 -15.719 1.00 88.19 113 VAL A C 1
ATOM 840 O O . VAL A 1 113 ? 7.401 -2.640 -15.278 1.00 88.19 113 VAL A O 1
ATOM 843 N N . ILE A 1 114 ? 6.336 -1.659 -16.995 1.00 88.19 114 ILE A N 1
ATOM 844 C CA . ILE A 1 114 ? 7.375 -1.927 -17.993 1.00 88.19 114 ILE A CA 1
ATOM 845 C C . ILE A 1 114 ? 8.182 -0.650 -18.208 1.00 88.19 114 ILE A C 1
ATOM 847 O O . ILE A 1 114 ? 7.639 0.368 -18.645 1.00 88.19 114 ILE A O 1
ATOM 851 N N . ILE A 1 115 ? 9.480 -0.728 -17.932 1.00 87.19 115 ILE A N 1
ATOM 852 C CA . ILE A 1 115 ? 10.465 0.326 -18.163 1.00 87.19 115 ILE A CA 1
ATOM 853 C C . ILE A 1 115 ? 11.299 -0.072 -19.391 1.00 87.19 115 ILE A C 1
ATOM 855 O O . ILE A 1 115 ? 12.045 -1.057 -19.342 1.00 87.19 115 ILE A O 1
ATOM 859 N N . PRO A 1 116 ? 11.193 0.666 -20.511 1.00 83.88 116 PRO A N 1
ATOM 860 C CA . PRO A 1 116 ? 11.916 0.333 -21.733 1.00 83.88 116 PRO A CA 1
ATOM 861 C C . PRO A 1 116 ? 13.438 0.422 -21.563 1.00 83.88 116 PRO A C 1
ATOM 863 O O . PRO A 1 116 ? 13.952 1.308 -20.879 1.00 83.88 116 PRO A O 1
ATOM 866 N N . GLN A 1 117 ? 14.173 -0.422 -22.291 1.00 82.06 117 GLN A N 1
ATOM 867 C CA . GLN A 1 117 ? 15.645 -0.457 -22.279 1.00 82.06 117 GLN A CA 1
ATOM 868 C C . GLN A 1 117 ? 16.316 0.893 -22.584 1.00 82.06 117 GLN A C 1
ATOM 870 O O . GLN A 1 117 ? 17.386 1.191 -22.061 1.00 82.06 117 GLN A O 1
ATOM 875 N N . LEU A 1 118 ? 15.687 1.731 -23.417 1.00 78.50 118 LEU A N 1
ATOM 876 C CA . LEU A 1 118 ? 16.224 3.039 -23.802 1.00 78.50 118 LEU A CA 1
ATOM 877 C C . LEU A 1 118 ? 16.327 3.980 -22.600 1.00 78.50 118 LEU A C 1
ATOM 879 O O . LEU A 1 118 ? 17.281 4.750 -22.505 1.00 78.50 118 LEU A O 1
ATOM 883 N N . PHE A 1 119 ? 15.373 3.888 -21.672 1.00 76.50 119 PHE A N 1
ATOM 884 C CA . PHE A 1 119 ? 15.413 4.656 -20.435 1.00 76.50 119 PHE A CA 1
ATOM 885 C C . PHE A 1 119 ? 16.538 4.156 -19.538 1.00 76.50 119 PHE A C 1
ATOM 887 O O . PHE A 1 119 ? 17.370 4.948 -19.118 1.00 76.50 119 PHE A O 1
ATOM 894 N N . ILE A 1 120 ? 16.647 2.844 -19.338 1.00 76.44 120 ILE A N 1
ATOM 895 C CA . ILE A 1 120 ? 17.687 2.251 -18.484 1.00 76.44 120 ILE A CA 1
ATOM 896 C C . ILE A 1 120 ? 19.089 2.597 -18.996 1.00 76.44 120 ILE A C 1
ATOM 898 O O . ILE A 1 120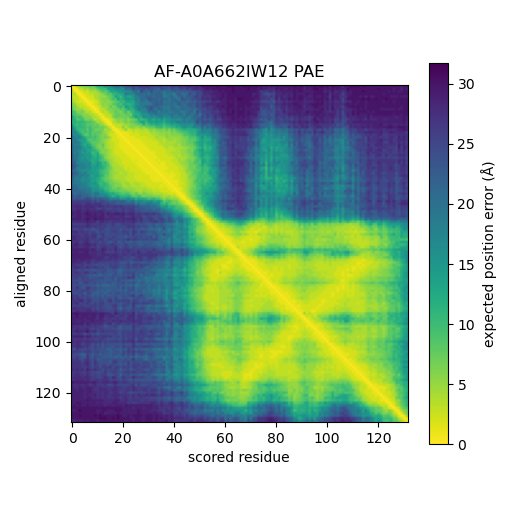 ? 19.937 3.038 -18.223 1.00 76.44 120 ILE A O 1
ATOM 902 N N . ARG A 1 121 ? 19.323 2.495 -20.310 1.00 73.06 121 ARG A N 1
ATOM 903 C CA . ARG A 1 121 ? 20.605 2.879 -20.922 1.00 73.06 121 ARG A CA 1
ATOM 904 C C . ARG A 1 121 ? 20.932 4.356 -20.719 1.00 73.06 121 ARG A C 1
ATOM 906 O O . ARG A 1 121 ? 22.080 4.673 -20.424 1.00 73.06 121 ARG A O 1
ATOM 913 N N . ARG A 1 122 ? 19.947 5.253 -20.844 1.00 73.00 122 ARG A N 1
ATOM 914 C CA . ARG A 1 122 ? 20.152 6.683 -20.558 1.00 73.00 122 ARG A CA 1
ATOM 915 C C . ARG A 1 122 ? 20.512 6.924 -19.095 1.00 73.00 122 ARG A C 1
ATOM 917 O O . ARG A 1 122 ? 21.382 7.742 -18.842 1.00 73.00 122 ARG A O 1
ATOM 924 N N . LEU A 1 123 ? 19.899 6.197 -18.163 1.00 72.31 123 LEU A N 1
ATOM 925 C CA . LEU A 1 123 ? 20.161 6.338 -16.726 1.00 72.31 123 LEU A CA 1
ATOM 926 C C . LEU A 1 123 ? 21.530 5.818 -16.296 1.00 72.31 123 LEU A C 1
ATOM 928 O O . LEU A 1 123 ? 22.162 6.405 -15.420 1.00 72.31 123 LEU A O 1
ATOM 932 N N . LEU A 1 124 ? 21.998 4.743 -16.928 1.00 70.75 124 LEU A N 1
ATOM 933 C CA . LEU A 1 124 ? 23.363 4.253 -16.750 1.00 70.75 124 LEU A CA 1
ATOM 934 C C . LEU A 1 124 ? 24.380 5.241 -17.336 1.00 70.75 124 LEU A C 1
ATOM 936 O O . LEU A 1 124 ? 25.386 5.533 -16.698 1.00 70.75 124 LEU A O 1
ATOM 940 N N . ALA A 1 125 ? 24.097 5.809 -18.515 1.00 67.81 125 ALA A N 1
ATOM 941 C CA . ALA A 1 125 ? 24.977 6.786 -19.158 1.00 67.81 125 ALA A CA 1
ATOM 942 C C . ALA A 1 125 ? 25.093 8.109 -18.378 1.00 67.81 125 ALA A C 1
ATOM 944 O O . ALA A 1 125 ? 26.129 8.763 -18.443 1.00 67.81 125 ALA A O 1
ATOM 945 N N . THR A 1 126 ? 24.054 8.501 -17.634 1.00 66.75 126 THR A N 1
ATOM 946 C CA . THR A 1 126 ? 24.057 9.703 -16.783 1.00 66.75 126 THR A CA 1
ATOM 947 C C . THR A 1 126 ? 24.526 9.446 -15.347 1.00 66.75 126 THR A C 1
ATOM 949 O O . THR A 1 126 ? 24.531 10.374 -14.545 1.00 66.75 126 THR A O 1
ATOM 952 N N . GLY A 1 127 ? 24.938 8.217 -15.004 1.00 62.69 127 GLY A N 1
ATOM 953 C CA . GLY A 1 127 ? 25.499 7.884 -13.688 1.00 62.69 127 GLY A CA 1
ATOM 954 C C . GLY A 1 127 ? 24.483 7.821 -12.540 1.00 62.69 127 GLY A C 1
ATOM 955 O O . GLY A 1 127 ? 24.877 7.753 -11.380 1.00 62.69 127 GLY A O 1
ATOM 956 N N . HIS A 1 128 ? 23.178 7.821 -12.831 1.00 60.12 128 HIS A N 1
ATOM 957 C CA . HIS A 1 128 ? 22.119 7.804 -11.809 1.00 60.12 128 HIS A CA 1
ATOM 958 C C . HIS A 1 128 ? 21.782 6.410 -11.259 1.00 60.12 128 HIS A C 1
ATOM 960 O O . HIS A 1 128 ? 21.045 6.304 -10.273 1.00 60.12 128 HIS A O 1
ATOM 966 N N . LEU A 1 129 ? 22.311 5.356 -11.885 1.00 58.19 129 LEU A N 1
ATOM 967 C CA . LEU A 1 129 ? 22.237 3.971 -11.429 1.00 58.19 129 LEU A CA 1
ATOM 968 C C . LEU A 1 129 ? 23.668 3.443 -11.286 1.00 58.19 129 LEU A C 1
ATOM 970 O O . LEU A 1 129 ? 24.262 2.970 -12.252 1.00 58.19 129 LEU A O 1
ATOM 974 N N . THR A 1 130 ? 24.252 3.560 -10.097 1.00 50.00 130 THR A N 1
ATOM 975 C CA . THR A 1 130 ? 25.518 2.889 -9.785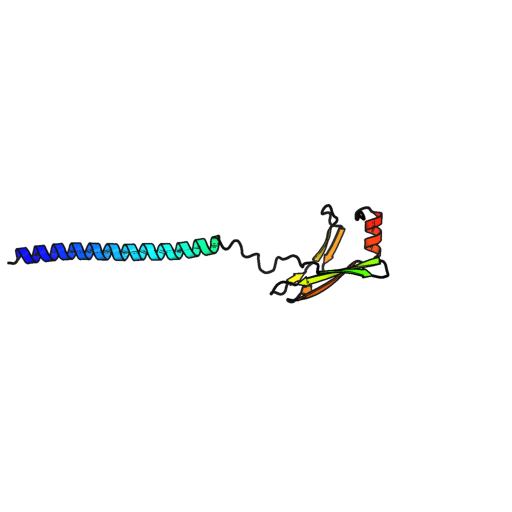 1.00 50.00 130 THR A CA 1
ATOM 976 C C . THR A 1 130 ? 25.227 1.411 -9.553 1.00 50.00 130 THR A C 1
ATOM 978 O O . THR A 1 130 ? 24.521 1.069 -8.607 1.00 50.00 130 THR A 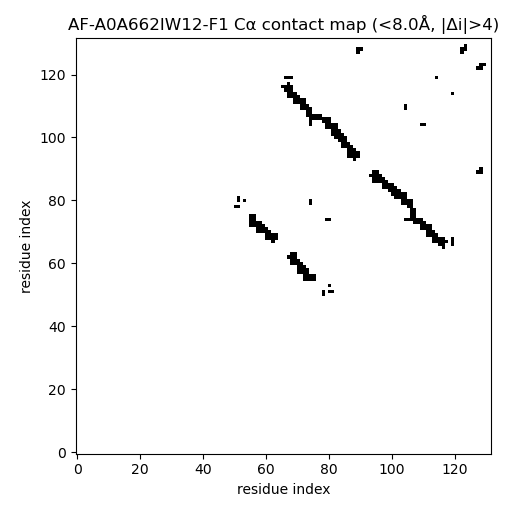O 1
ATOM 981 N N . ALA A 1 131 ? 25.732 0.545 -10.431 1.00 46.47 131 ALA A N 1
ATOM 982 C CA . ALA A 1 131 ? 25.738 -0.893 -10.200 1.00 46.47 131 ALA A CA 1
ATOM 983 C C . ALA A 1 131 ? 26.686 -1.189 -9.028 1.00 46.47 131 ALA A C 1
ATOM 985 O O . ALA A 1 131 ? 27.894 -0.995 -9.159 1.00 46.47 131 ALA A O 1
ATOM 986 N N . SER A 1 132 ? 26.126 -1.580 -7.884 1.00 40.00 132 SER A N 1
ATOM 987 C CA . SER A 1 132 ? 26.860 -2.214 -6.785 1.00 40.00 132 SER A CA 1
ATOM 988 C C . SER A 1 132 ? 26.717 -3.721 -6.882 1.00 40.00 132 SER A C 1
ATOM 990 O O . SER A 1 132 ? 25.544 -4.148 -7.007 1.00 40.00 132 SER A O 1
#

Solvent-accessible surface area (backbone atoms only — not comparable to full-atom values): 7816 Å² total; per-residue (Å²): 122,67,70,62,51,56,54,48,51,54,53,49,54,54,52,52,50,52,52,52,53,51,54,53,50,52,53,51,51,52,53,51,50,53,55,50,48,55,51,49,53,61,61,69,51,54,82,69,71,60,90,79,80,75,82,74,47,77,75,50,73,48,74,45,97,79,61,19,44,36,39,33,28,36,34,86,48,96,54,68,40,74,43,55,62,50,74,41,63,32,95,86,69,46,82,74,45,76,45,79,44,87,43,78,36,48,55,71,31,76,48,78,48,78,44,57,31,71,56,52,53,52,36,49,75,69,61,60,54,78,89,127

pLDDT: mean 78.95, std 13.08, range [40.0, 96.0]

Foldseek 3Di:
DVVVVVVVVVVVVVVVVVVVVVVVVVVVVVVVVVVVVVVVVVVVPPPPPPVAPDDFDWDDWDQDPQRKIKTKTFAQDQAKYWDQKDFDAFPVRHTLDIDGDGDIAHHGRIDIDIGDNVSVVVCVVVVSDDDD